Protein AF-A0A0W0YW54-F1 (afdb_monomer)

Organism: NCBI:txid1122169

Structure (mmCIF, N/CA/C/O backbone):
data_AF-A0A0W0YW54-F1
#
_entry.id   AF-A0A0W0YW54-F1
#
loop_
_atom_site.group_PDB
_atom_site.id
_atom_site.type_symbol
_atom_site.label_atom_id
_atom_site.label_alt_id
_atom_site.label_comp_id
_atom_site.label_asym_id
_atom_site.label_entity_id
_atom_site.label_seq_id
_atom_site.pdbx_PDB_ins_code
_atom_site.Cartn_x
_atom_site.Cartn_y
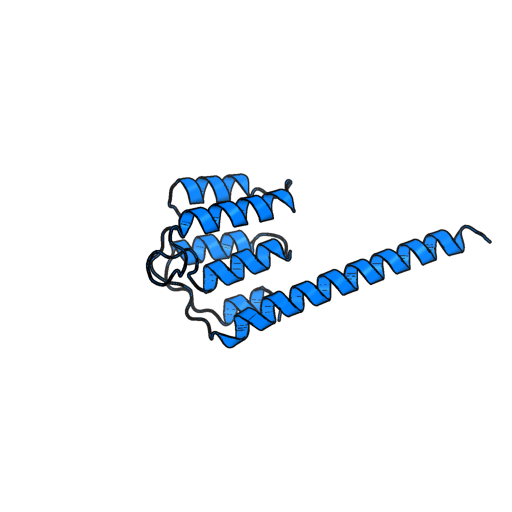_atom_site.Cartn_z
_atom_site.occupancy
_atom_site.B_iso_or_equiv
_atom_site.auth_seq_id
_atom_site.auth_comp_id
_atom_site.auth_asym_id
_atom_site.auth_atom_id
_atom_site.pdbx_PDB_model_num
ATOM 1 N N . MET A 1 1 ? -16.753 3.740 0.078 1.00 76.00 1 MET A N 1
ATOM 2 C CA . MET A 1 1 ? -16.119 2.590 -0.586 1.00 76.00 1 MET A CA 1
ATOM 3 C C . MET A 1 1 ? -15.246 1.885 0.428 1.00 76.00 1 MET A C 1
ATOM 5 O O . MET A 1 1 ? -14.454 2.541 1.103 1.00 76.00 1 MET A O 1
ATOM 9 N N . LYS A 1 2 ? -15.436 0.577 0.593 1.00 82.00 2 LYS A N 1
ATOM 10 C CA . LYS A 1 2 ? -14.588 -0.235 1.474 1.00 82.00 2 LYS A CA 1
ATOM 11 C C . LYS A 1 2 ? -13.254 -0.535 0.793 1.00 82.00 2 LYS A C 1
ATOM 13 O O . LYS A 1 2 ? -13.164 -0.530 -0.432 1.00 82.00 2 LYS A O 1
ATOM 18 N N . ARG A 1 3 ? -12.222 -0.838 1.585 1.00 81.25 3 ARG A N 1
ATOM 19 C CA . ARG A 1 3 ? -10.883 -1.148 1.064 1.00 81.25 3 ARG A CA 1
ATOM 20 C C . ARG A 1 3 ? -10.872 -2.348 0.104 1.00 81.25 3 ARG A C 1
ATOM 22 O O . ARG A 1 3 ? -10.221 -2.280 -0.929 1.00 81.25 3 ARG A O 1
ATOM 29 N N . GLY A 1 4 ? -11.639 -3.401 0.403 1.00 83.69 4 GLY A N 1
ATOM 30 C CA . GLY A 1 4 ? -11.802 -4.567 -0.484 1.00 83.69 4 GLY A CA 1
ATOM 31 C C . GLY A 1 4 ? -12.423 -4.213 -1.835 1.00 83.69 4 GLY A C 1
ATOM 32 O O . GLY A 1 4 ? -11.846 -4.524 -2.869 1.00 83.69 4 GLY A O 1
ATOM 33 N N . GLU A 1 5 ? -13.529 -3.464 -1.819 1.00 84.50 5 GLU A N 1
ATOM 34 C CA . GLU A 1 5 ? -14.215 -2.988 -3.032 1.00 84.50 5 GLU A CA 1
ATOM 35 C C . GLU A 1 5 ? -13.285 -2.132 -3.906 1.00 84.50 5 GLU A C 1
ATOM 37 O O . GLU A 1 5 ? -13.298 -2.238 -5.127 1.00 84.50 5 GLU A O 1
ATOM 42 N N . PHE A 1 6 ? -12.445 -1.295 -3.287 1.00 83.31 6 PHE A N 1
ATOM 43 C CA . PHE A 1 6 ? -11.470 -0.487 -4.015 1.00 83.31 6 PHE A CA 1
ATOM 44 C C . PHE A 1 6 ? -10.451 -1.359 -4.759 1.00 83.31 6 PHE A C 1
ATOM 46 O O . PHE A 1 6 ? -10.211 -1.134 -5.945 1.00 83.31 6 PHE A O 1
ATOM 53 N N . VAL A 1 7 ? -9.905 -2.392 -4.112 1.00 83.75 7 VAL A N 1
ATOM 54 C CA . VAL A 1 7 ? -8.952 -3.308 -4.761 1.00 83.75 7 VAL A CA 1
ATOM 55 C C . VAL A 1 7 ? -9.609 -4.151 -5.846 1.00 83.75 7 VAL A C 1
ATOM 57 O O . VAL A 1 7 ? -8.997 -4.337 -6.888 1.00 83.75 7 VAL A O 1
ATOM 60 N N . GLU A 1 8 ? -10.855 -4.595 -5.676 1.00 84.31 8 GLU A N 1
ATOM 61 C CA . GLU A 1 8 ? -11.581 -5.342 -6.718 1.00 84.31 8 GLU A CA 1
ATOM 62 C C . GLU A 1 8 ? -11.748 -4.540 -8.017 1.00 84.31 8 GLU A C 1
ATOM 64 O O . GLU A 1 8 ? -11.722 -5.108 -9.109 1.00 84.31 8 GLU A O 1
ATOM 69 N N . THR A 1 9 ? -11.867 -3.210 -7.926 1.00 83.31 9 THR A N 1
ATOM 70 C CA . THR A 1 9 ? -11.892 -2.342 -9.119 1.00 83.31 9 THR A CA 1
ATOM 71 C C . THR A 1 9 ? -10.527 -2.187 -9.795 1.00 83.31 9 THR A C 1
ATOM 73 O O . THR A 1 9 ? -10.453 -1.689 -10.920 1.00 83.31 9 THR A O 1
ATOM 76 N N . CYS A 1 10 ? -9.448 -2.597 -9.128 1.00 82.31 10 CYS A N 1
ATOM 77 C CA . CYS A 1 10 ? -8.079 -2.465 -9.601 1.00 82.31 10 CYS A CA 1
ATOM 78 C C . CYS A 1 10 ? -7.583 -3.808 -10.147 1.00 82.31 10 CYS A C 1
ATOM 80 O O . CYS A 1 10 ? -7.440 -4.783 -9.418 1.00 82.31 10 CYS A O 1
ATOM 82 N N . SER A 1 11 ? -7.255 -3.867 -11.438 1.00 82.38 11 SER A N 1
ATOM 83 C CA . SER A 1 11 ? -6.595 -5.055 -11.995 1.00 82.38 11 SER A CA 1
ATOM 84 C C . SER A 1 11 ? -5.081 -4.945 -11.821 1.00 82.38 11 SER A C 1
ATOM 86 O O . SER A 1 11 ? -4.440 -4.119 -12.474 1.00 82.38 11 SER A O 1
ATOM 88 N N . ILE A 1 12 ? -4.508 -5.784 -10.957 1.00 87.50 12 ILE A N 1
ATOM 89 C CA . ILE A 1 12 ? -3.062 -5.860 -10.711 1.00 87.50 12 ILE A CA 1
ATOM 90 C C . ILE A 1 12 ? -2.484 -7.012 -11.539 1.00 87.50 12 ILE A C 1
ATOM 92 O O . ILE A 1 12 ? -2.993 -8.131 -11.497 1.00 87.50 12 ILE A O 1
ATOM 96 N N . ARG A 1 13 ? -1.438 -6.736 -12.323 1.00 85.50 13 ARG A N 1
ATOM 97 C CA . ARG A 1 13 ? -0.795 -7.730 -13.205 1.00 85.50 13 ARG A CA 1
ATOM 98 C C . ARG A 1 13 ? 0.604 -8.133 -12.745 1.00 85.50 13 ARG A C 1
ATOM 100 O O . ARG A 1 13 ? 1.038 -9.239 -13.054 1.00 85.50 13 ARG A O 1
ATOM 107 N N . GLU A 1 14 ? 1.290 -7.257 -12.019 1.00 88.94 14 GLU A N 1
ATOM 108 C CA . GLU A 1 14 ? 2.641 -7.501 -11.513 1.00 88.94 14 GLU A CA 1
ATOM 109 C C . GLU A 1 14 ? 2.595 -8.198 -10.154 1.00 88.94 14 GLU A C 1
ATOM 111 O O . GLU A 1 14 ? 1.793 -7.853 -9.281 1.00 88.94 14 GLU A O 1
ATOM 116 N N . LYS A 1 15 ? 3.444 -9.214 -9.979 1.00 91.38 15 LYS A N 1
ATOM 117 C CA . LYS A 1 15 ? 3.422 -10.076 -8.788 1.00 91.38 15 LYS A CA 1
ATOM 118 C C . LYS A 1 15 ? 3.932 -9.333 -7.560 1.00 91.38 15 LYS A C 1
ATOM 120 O O . LYS A 1 15 ? 3.437 -9.547 -6.459 1.00 91.38 15 LYS A O 1
ATOM 125 N N . GLU A 1 16 ? 4.898 -8.461 -7.770 1.00 92.00 16 GLU A N 1
ATOM 126 C CA . GLU A 1 16 ? 5.611 -7.649 -6.799 1.00 92.00 16 GLU A CA 1
ATOM 127 C C . GLU A 1 16 ? 4.661 -6.591 -6.226 1.00 92.00 16 GLU A C 1
ATOM 129 O O . GLU A 1 16 ? 4.476 -6.510 -5.009 1.00 92.00 16 GLU A O 1
ATOM 134 N N . LEU A 1 17 ? 3.923 -5.897 -7.102 1.00 90.88 17 LEU A N 1
ATOM 135 C CA . LEU A 1 17 ? 2.841 -5.001 -6.700 1.00 90.88 17 LEU A CA 1
ATOM 136 C C . LEU A 1 17 ? 1.702 -5.759 -5.999 1.00 90.88 17 LEU A C 1
ATOM 138 O O . LEU A 1 17 ? 1.223 -5.322 -4.955 1.00 90.88 17 LEU A O 1
ATOM 142 N N . GLN A 1 18 ? 1.279 -6.918 -6.519 1.00 92.25 18 GLN A N 1
ATOM 143 C CA . GLN A 1 18 ? 0.239 -7.730 -5.873 1.00 92.25 18 GLN A CA 1
ATOM 144 C C . GLN A 1 18 ? 0.662 -8.177 -4.469 1.00 92.25 18 GLN A C 1
ATOM 146 O O . GLN A 1 18 ? -0.158 -8.192 -3.550 1.00 92.25 18 GLN A O 1
ATOM 151 N N . LYS A 1 19 ? 1.937 -8.533 -4.286 1.00 93.69 19 LYS A N 1
ATOM 152 C CA . LYS A 1 19 ? 2.505 -8.904 -2.989 1.00 93.69 19 LYS A CA 1
ATOM 153 C C . LYS A 1 19 ? 2.445 -7.730 -2.017 1.00 93.69 19 LYS A C 1
ATOM 155 O O . LYS A 1 19 ? 1.942 -7.918 -0.910 1.00 93.69 19 LYS A O 1
ATOM 160 N N . LEU A 1 20 ? 2.881 -6.538 -2.435 1.00 92.62 20 LEU A N 1
ATOM 161 C CA . LEU A 1 20 ? 2.772 -5.319 -1.629 1.00 92.62 20 LEU A CA 1
ATOM 162 C C . LEU A 1 20 ? 1.312 -5.050 -1.244 1.00 92.62 20 LEU A C 1
ATOM 164 O O . LEU A 1 20 ? 0.990 -4.931 -0.064 1.00 92.62 20 LEU A O 1
ATOM 168 N N . VAL A 1 21 ? 0.403 -5.051 -2.222 1.00 92.38 21 VAL A N 1
ATOM 169 C CA . VAL A 1 21 ? -1.030 -4.820 -1.994 1.00 92.38 21 VAL A CA 1
ATOM 170 C C . VAL A 1 21 ? -1.617 -5.842 -1.026 1.00 92.38 21 VAL A C 1
ATOM 172 O O . VAL A 1 21 ? -2.345 -5.452 -0.123 1.00 92.38 21 VAL A O 1
ATOM 175 N N . ASN A 1 22 ? -1.283 -7.127 -1.143 1.00 92.75 22 ASN A N 1
ATOM 176 C CA . ASN A 1 22 ? -1.771 -8.162 -0.228 1.00 92.75 22 ASN A CA 1
ATOM 177 C C . ASN A 1 22 ? -1.251 -7.990 1.202 1.00 92.75 22 ASN A C 1
ATOM 179 O O . ASN A 1 22 ? -1.949 -8.336 2.154 1.00 92.75 22 ASN A O 1
ATOM 183 N N . GLN A 1 23 ? -0.043 -7.459 1.371 1.00 92.44 23 GLN A N 1
ATOM 184 C CA . GLN A 1 23 ? 0.489 -7.172 2.697 1.00 92.44 23 GLN A CA 1
ATOM 185 C C . GLN A 1 23 ? -0.150 -5.940 3.319 1.00 92.44 23 GLN A C 1
ATOM 187 O O . GLN A 1 23 ? -0.435 -5.959 4.506 1.00 92.44 23 GLN A O 1
ATOM 192 N N . ILE A 1 24 ? -0.458 -4.907 2.537 1.00 91.62 24 ILE A N 1
ATOM 193 C CA . ILE A 1 24 ? -1.258 -3.775 3.024 1.00 91.62 24 ILE A CA 1
ATOM 194 C C . ILE A 1 24 ? -2.680 -4.277 3.357 1.00 91.62 24 ILE A C 1
ATOM 196 O O . ILE A 1 24 ? -3.189 -4.038 4.447 1.00 91.62 24 ILE A O 1
ATOM 200 N N . MET A 1 25 ? -3.229 -5.098 2.450 1.00 90.12 25 MET A N 1
ATOM 201 C CA . MET A 1 25 ? -4.261 -6.152 2.540 1.00 90.12 25 MET A CA 1
ATOM 202 C C . MET A 1 25 ? -4.546 -6.755 3.915 1.00 90.12 25 MET A C 1
ATOM 204 O O . MET A 1 25 ? -5.701 -6.842 4.346 1.00 90.12 25 MET A O 1
ATOM 208 N N . SER A 1 26 ? -3.504 -7.191 4.603 1.00 90.81 26 SER A N 1
ATOM 209 C CA . SER A 1 26 ? -3.639 -7.917 5.863 1.00 90.81 26 SER A CA 1
ATOM 210 C C . SER A 1 26 ? -3.614 -7.007 7.090 1.00 90.81 26 SER A C 1
ATOM 212 O O . SER A 1 26 ? -3.772 -7.490 8.209 1.00 90.81 26 SER A O 1
ATOM 214 N N . ARG A 1 27 ? -3.425 -5.696 6.897 1.00 88.62 27 ARG A N 1
ATOM 215 C CA . ARG A 1 27 ? -3.294 -4.709 7.975 1.00 88.62 27 ARG A CA 1
ATOM 216 C C . ARG A 1 27 ? -4.605 -3.983 8.239 1.00 88.62 27 ARG A C 1
ATOM 218 O O . ARG A 1 27 ? -5.433 -3.902 7.321 1.00 88.62 27 ARG A O 1
ATOM 225 N N . PRO A 1 28 ? -4.802 -3.431 9.449 1.00 88.06 28 PRO A N 1
ATOM 226 C CA . PRO A 1 28 ? -6.005 -2.684 9.770 1.00 88.06 28 PRO A CA 1
ATOM 227 C C . PRO A 1 28 ? -6.240 -1.521 8.806 1.00 88.06 28 PRO A C 1
ATOM 229 O O . PRO A 1 28 ? -5.347 -1.030 8.110 1.00 88.06 28 PRO A O 1
ATOM 232 N N . ASP A 1 29 ? -7.496 -1.112 8.720 1.00 86.25 29 ASP A N 1
ATOM 233 C CA . ASP A 1 29 ? -7.935 -0.109 7.764 1.00 86.25 29 ASP A CA 1
ATOM 234 C C . ASP A 1 29 ? -7.761 1.309 8.327 1.00 86.25 29 ASP A C 1
ATOM 236 O O . ASP A 1 29 ? -8.726 1.971 8.710 1.00 86.25 29 ASP A O 1
ATOM 240 N N . THR A 1 30 ? -6.506 1.750 8.426 1.00 85.25 30 THR A N 1
ATOM 241 C CA . THR A 1 30 ? -6.127 3.093 8.884 1.00 85.25 30 THR A CA 1
ATOM 242 C C . THR A 1 30 ? -5.983 4.066 7.720 1.00 85.25 30 THR A C 1
ATOM 244 O O . THR A 1 30 ? -5.905 3.681 6.550 1.00 85.25 30 THR A O 1
ATOM 247 N N . ARG A 1 31 ? -5.931 5.364 8.034 1.00 85.00 31 ARG A N 1
ATOM 248 C CA . ARG A 1 31 ? -5.713 6.406 7.028 1.00 85.00 31 ARG A CA 1
ATOM 249 C C . ARG A 1 31 ? -4.377 6.204 6.311 1.00 85.00 31 ARG A C 1
ATOM 251 O O . ARG A 1 31 ? -4.334 6.278 5.087 1.00 85.00 31 ARG A O 1
ATOM 258 N N . GLU A 1 32 ? -3.325 5.913 7.062 1.00 88.00 32 GLU A N 1
ATOM 259 C CA . GLU A 1 32 ? -1.964 5.704 6.571 1.00 88.00 32 GLU A CA 1
ATOM 260 C C . GLU A 1 32 ? -1.908 4.477 5.651 1.00 88.00 32 GLU A C 1
ATOM 262 O O . GLU A 1 32 ? -1.433 4.583 4.521 1.00 88.00 32 GLU A O 1
ATOM 267 N N . ASN A 1 33 ? -2.528 3.361 6.048 1.00 89.06 33 ASN A N 1
ATOM 268 C CA . ASN A 1 33 ? -2.575 2.144 5.229 1.00 89.06 33 ASN A CA 1
ATOM 269 C C . ASN A 1 33 ? -3.404 2.331 3.949 1.00 89.06 33 ASN A C 1
ATOM 271 O O . ASN A 1 33 ? -3.112 1.719 2.921 1.00 89.06 33 ASN A O 1
ATOM 275 N N . ARG A 1 34 ? -4.434 3.186 3.973 1.00 88.50 34 ARG A N 1
ATOM 276 C CA . ARG A 1 34 ? -5.203 3.539 2.769 1.00 88.50 34 ARG A CA 1
ATOM 277 C C . ARG A 1 34 ? -4.435 4.446 1.812 1.00 88.50 34 ARG A C 1
ATOM 279 O O . ARG A 1 34 ? -4.589 4.272 0.605 1.00 88.50 34 ARG A O 1
ATOM 286 N N . ILE A 1 35 ? -3.642 5.390 2.325 1.00 88.81 35 ILE A N 1
ATOM 287 C CA . ILE A 1 35 ? -2.755 6.234 1.505 1.00 88.81 35 ILE A CA 1
ATOM 288 C C . ILE A 1 35 ? -1.709 5.350 0.825 1.00 88.81 35 ILE A C 1
ATOM 290 O O . ILE A 1 35 ? -1.611 5.367 -0.400 1.00 88.81 35 ILE A O 1
ATOM 294 N N . LEU A 1 36 ? -1.045 4.496 1.607 1.00 90.75 36 LEU A N 1
ATOM 295 C CA . LEU A 1 36 ? -0.062 3.532 1.120 1.00 90.75 36 LEU A CA 1
ATOM 296 C C . LEU A 1 36 ? -0.655 2.629 0.020 1.00 90.75 36 LEU A C 1
ATOM 298 O O . LEU A 1 36 ? -0.073 2.451 -1.049 1.00 90.75 36 LEU A O 1
ATOM 302 N N . LEU A 1 37 ? -1.869 2.108 0.236 1.00 91.19 37 LEU A N 1
ATOM 303 C CA . LEU A 1 37 ? -2.580 1.312 -0.767 1.00 91.19 37 LEU A CA 1
ATOM 304 C C . LEU A 1 37 ? -2.906 2.117 -2.035 1.00 91.19 37 LEU A C 1
ATOM 306 O O . LEU A 1 37 ? -2.785 1.597 -3.143 1.00 91.19 37 LEU A O 1
ATOM 310 N N . GLN A 1 38 ? -3.339 3.373 -1.894 1.00 89.00 38 GLN A N 1
ATOM 311 C CA . GLN A 1 38 ? -3.662 4.237 -3.029 1.00 89.00 38 GLN A CA 1
ATOM 312 C C . GLN A 1 38 ? -2.427 4.498 -3.898 1.00 89.00 38 GLN A C 1
ATOM 314 O O . GLN A 1 38 ? -2.523 4.401 -5.121 1.00 89.00 38 GLN A O 1
ATOM 319 N N . HIS A 1 39 ? -1.300 4.839 -3.278 1.00 88.25 39 HIS A N 1
ATOM 320 C CA . HIS A 1 39 ? -0.047 5.126 -3.971 1.00 88.25 39 HIS A CA 1
ATOM 321 C C . HIS A 1 39 ? 0.536 3.874 -4.636 1.00 88.25 39 HIS A C 1
ATOM 323 O O . HIS A 1 39 ? 0.909 3.930 -5.810 1.00 88.25 39 HIS A O 1
ATOM 329 N N . ALA A 1 40 ? 0.484 2.716 -3.963 1.00 89.50 40 ALA A N 1
ATOM 330 C CA . ALA A 1 40 ? 0.842 1.434 -4.570 1.00 89.50 40 ALA A CA 1
ATOM 331 C C . ALA A 1 40 ? 0.030 1.175 -5.850 1.00 89.50 40 ALA A C 1
ATOM 333 O O . ALA A 1 40 ? 0.584 0.921 -6.916 1.00 89.50 40 ALA A O 1
ATOM 334 N N . LEU A 1 41 ? -1.298 1.302 -5.778 1.00 88.44 41 LEU A N 1
ATOM 335 C CA . LEU A 1 41 ? -2.179 1.028 -6.916 1.00 88.44 41 LEU A CA 1
ATOM 336 C C . LEU A 1 41 ? -2.065 2.063 -8.041 1.00 88.44 41 LEU A C 1
ATOM 338 O O . LEU A 1 41 ? -2.338 1.726 -9.189 1.00 88.44 41 LEU A O 1
ATOM 342 N N . LYS A 1 42 ? -1.651 3.299 -7.753 1.00 85.44 42 LYS A N 1
ATOM 343 C CA . LYS A 1 42 ? -1.340 4.301 -8.784 1.00 85.44 42 LYS A CA 1
ATOM 344 C C . LYS A 1 42 ? -0.017 4.045 -9.499 1.00 85.44 42 LYS A C 1
ATOM 346 O O . LYS A 1 42 ? 0.165 4.554 -10.601 1.00 85.44 42 LYS A O 1
ATOM 351 N N . GLY A 1 43 ? 0.873 3.259 -8.896 1.00 84.94 43 GLY A N 1
ATOM 352 C CA . GLY A 1 43 ? 2.242 3.095 -9.374 1.00 84.94 43 GLY A CA 1
ATOM 353 C C . GLY A 1 43 ? 3.163 4.229 -8.933 1.00 84.94 43 GLY A C 1
ATOM 354 O O . GLY A 1 43 ? 4.192 4.449 -9.562 1.00 84.94 43 GLY A O 1
ATOM 355 N N . ASP A 1 44 ? 2.839 4.942 -7.851 1.00 86.44 44 ASP A N 1
ATOM 356 C CA . ASP A 1 44 ? 3.700 6.019 -7.338 1.00 86.44 44 ASP A CA 1
ATOM 357 C C . ASP A 1 44 ? 5.057 5.472 -6.838 1.00 86.44 44 ASP A C 1
ATOM 359 O O . ASP A 1 44 ? 6.051 6.201 -6.808 1.00 86.44 44 ASP A O 1
ATOM 363 N N . TYR A 1 45 ? 5.117 4.172 -6.523 1.00 87.50 45 TYR A N 1
ATOM 364 C CA . TYR A 1 45 ? 6.341 3.436 -6.177 1.00 87.50 45 TYR A CA 1
ATOM 365 C C . TYR A 1 45 ? 6.959 2.662 -7.352 1.00 87.50 45 TYR A C 1
ATOM 367 O O . TYR A 1 45 ? 7.912 1.920 -7.145 1.00 87.50 45 TYR A O 1
ATOM 375 N N . SER A 1 46 ? 6.404 2.787 -8.558 1.00 84.44 46 SER A N 1
ATOM 376 C CA . SER A 1 46 ? 6.916 2.096 -9.742 1.00 84.44 46 SER A CA 1
ATOM 377 C C . SER A 1 46 ? 8.009 2.903 -10.437 1.00 84.44 46 SER A C 1
ATOM 379 O O . SER A 1 46 ? 7.993 4.137 -10.416 1.00 84.44 46 SER A O 1
ATOM 381 N N . ASP A 1 47 ? 8.933 2.220 -11.110 1.00 74.25 47 ASP A N 1
ATOM 382 C CA . ASP A 1 47 ? 9.990 2.885 -11.883 1.00 74.25 47 ASP A CA 1
ATOM 383 C C . ASP A 1 47 ? 9.462 3.525 -13.177 1.00 74.25 47 ASP A C 1
ATOM 385 O O . ASP A 1 47 ? 10.070 4.455 -13.715 1.00 74.25 47 ASP A O 1
ATOM 389 N N . PHE A 1 48 ? 8.316 3.061 -13.688 1.00 62.34 48 PHE A N 1
ATOM 390 C CA . PHE A 1 48 ? 7.695 3.588 -14.897 1.00 62.34 48 PHE A CA 1
ATOM 391 C C . PHE A 1 48 ? 6.352 4.252 -14.566 1.00 62.34 48 PHE A C 1
ATOM 393 O O . PHE A 1 48 ? 5.310 3.622 -14.422 1.00 62.34 48 PHE A O 1
ATOM 400 N N . GLY A 1 49 ? 6.375 5.585 -14.493 1.00 57.78 49 GLY A N 1
ATOM 401 C CA . GLY A 1 49 ? 5.180 6.404 -14.265 1.00 57.78 49 GLY A CA 1
ATOM 402 C C . GLY A 1 49 ? 5.129 7.107 -12.911 1.00 57.78 49 GLY A C 1
ATOM 403 O O . GLY A 1 49 ? 4.234 7.929 -12.712 1.00 57.78 49 GLY A O 1
ATOM 404 N N . SER A 1 50 ? 6.094 6.871 -12.017 1.00 64.25 50 SER A N 1
ATOM 405 C CA . SER A 1 50 ? 6.211 7.684 -10.807 1.00 64.25 50 SER A CA 1
ATOM 406 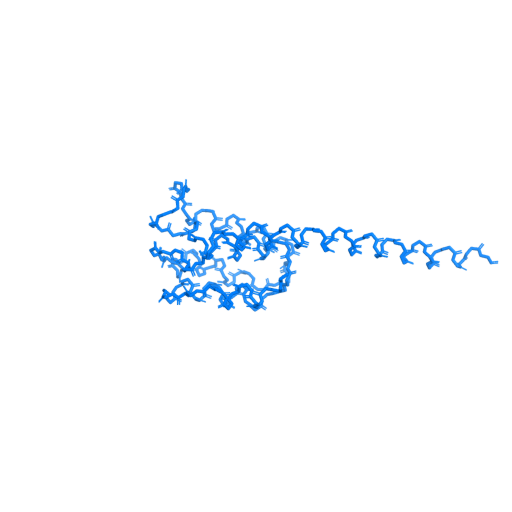C C . SER A 1 50 ? 6.594 9.125 -11.151 1.00 64.25 50 SER A C 1
ATOM 408 O O . SER A 1 50 ? 7.535 9.389 -11.901 1.00 64.25 50 SER A O 1
ATOM 410 N N . SER A 1 51 ? 5.873 10.086 -10.571 1.00 65.38 51 SER A N 1
ATOM 411 C CA . SER A 1 51 ? 6.286 11.493 -10.564 1.00 65.38 51 SER A CA 1
ATOM 412 C C . SER A 1 51 ? 7.403 11.771 -9.555 1.00 65.38 51 SER A C 1
ATOM 414 O O . SER A 1 51 ? 7.897 12.898 -9.487 1.00 65.38 51 SER A O 1
ATOM 416 N N . HIS A 1 52 ? 7.774 10.780 -8.738 1.00 64.50 52 HIS A N 1
ATOM 417 C CA . HIS A 1 52 ? 8.805 10.921 -7.727 1.00 64.50 52 HIS A CA 1
ATOM 418 C C . HIS A 1 52 ? 10.175 10.520 -8.274 1.00 64.50 52 HIS A C 1
ATOM 420 O O . HIS A 1 52 ? 10.317 9.468 -8.891 1.00 64.50 52 HIS A O 1
ATOM 426 N N . PRO A 1 53 ? 11.220 11.316 -7.990 1.00 64.62 53 PRO A N 1
ATOM 427 C CA . PRO A 1 53 ? 12.570 11.021 -8.460 1.00 64.62 53 PRO A CA 1
ATOM 428 C C . PRO A 1 53 ? 13.161 9.754 -7.826 1.00 64.62 53 PRO A C 1
ATOM 430 O O . PRO A 1 53 ? 14.171 9.253 -8.307 1.00 64.62 53 PRO A O 1
ATOM 433 N N . LEU A 1 54 ? 12.570 9.264 -6.728 1.00 76.00 54 LEU A N 1
ATOM 434 C CA . LEU A 1 54 ? 13.028 8.101 -5.972 1.00 76.00 54 LEU A CA 1
ATOM 435 C C . LEU A 1 54 ? 11.816 7.305 -5.434 1.00 76.00 54 LEU A C 1
ATOM 437 O O . LEU A 1 54 ? 11.454 7.470 -4.264 1.00 76.00 54 LEU A O 1
ATOM 441 N N . PRO A 1 55 ? 11.177 6.461 -6.263 1.00 76.06 55 PRO A N 1
ATOM 442 C CA . PRO A 1 55 ? 9.947 5.739 -5.911 1.00 76.06 55 PRO A CA 1
ATOM 443 C C . PRO A 1 55 ? 10.107 4.850 -4.667 1.00 76.06 55 PRO A C 1
ATOM 445 O O . PRO A 1 55 ? 9.256 4.852 -3.777 1.00 76.06 55 PRO A O 1
ATOM 448 N N . ASN A 1 56 ? 11.264 4.195 -4.536 1.00 77.31 56 ASN A N 1
ATOM 449 C CA . ASN A 1 56 ? 11.603 3.384 -3.366 1.00 77.31 56 ASN A CA 1
ATOM 450 C C . ASN A 1 56 ? 11.683 4.215 -2.073 1.00 77.31 56 ASN A C 1
ATOM 452 O O . ASN A 1 56 ? 11.188 3.780 -1.038 1.00 77.31 56 ASN A O 1
ATOM 456 N N . HIS A 1 57 ? 12.229 5.438 -2.113 1.00 81.81 57 HIS A N 1
ATOM 457 C CA . HIS A 1 57 ? 12.278 6.310 -0.928 1.00 81.81 57 HIS A CA 1
ATOM 458 C C . HIS A 1 57 ? 10.890 6.759 -0.468 1.00 81.81 57 HIS A C 1
ATOM 460 O O . HIS A 1 57 ? 10.661 6.868 0.736 1.00 81.81 57 HIS A O 1
ATOM 466 N N . LEU A 1 58 ? 9.965 6.992 -1.403 1.00 86.50 58 LEU A N 1
ATOM 467 C CA . LEU A 1 58 ? 8.581 7.307 -1.054 1.00 86.50 58 LEU A CA 1
ATOM 468 C C . LEU A 1 58 ? 7.912 6.121 -0.350 1.00 86.50 58 LEU A C 1
ATOM 470 O O . LEU A 1 58 ? 7.300 6.308 0.700 1.00 86.50 58 LEU A O 1
ATOM 474 N N . LEU A 1 59 ? 8.079 4.908 -0.888 1.00 89.62 59 LEU A N 1
ATOM 475 C CA . LEU A 1 59 ? 7.567 3.690 -0.262 1.00 89.62 59 LEU A CA 1
ATOM 476 C C . LEU A 1 59 ? 8.104 3.528 1.168 1.00 89.62 59 LEU A C 1
ATOM 478 O O . LEU A 1 59 ? 7.326 3.256 2.080 1.00 89.62 59 LEU A O 1
ATOM 482 N N . PHE A 1 60 ? 9.405 3.743 1.391 1.00 88.00 60 PHE A N 1
ATOM 483 C CA . PHE A 1 60 ? 9.991 3.666 2.734 1.00 88.00 60 PHE A CA 1
ATOM 484 C C . PHE A 1 60 ? 9.378 4.673 3.704 1.00 88.00 60 PHE A C 1
ATOM 486 O O . PHE A 1 60 ? 8.943 4.279 4.783 1.00 88.00 60 PHE A O 1
ATOM 493 N N . ALA A 1 61 ? 9.295 5.946 3.316 1.00 87.25 61 ALA A N 1
ATOM 494 C CA . ALA A 1 61 ? 8.758 6.992 4.182 1.00 87.25 61 ALA A CA 1
ATOM 495 C C . ALA A 1 61 ? 7.303 6.710 4.599 1.00 87.25 61 ALA A C 1
ATOM 497 O O . ALA A 1 61 ? 6.914 6.946 5.744 1.00 87.25 61 ALA A O 1
ATOM 498 N N . GLU A 1 62 ? 6.489 6.175 3.688 1.00 90.00 62 GLU A N 1
ATOM 499 C CA . GLU A 1 62 ? 5.089 5.859 3.982 1.00 90.00 62 GLU A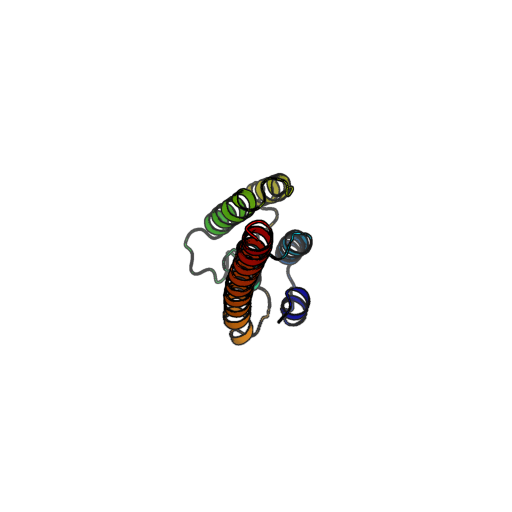 CA 1
ATOM 500 C C . GLU A 1 62 ? 4.926 4.574 4.800 1.00 90.00 62 GLU A C 1
ATOM 502 O O . GLU A 1 62 ? 4.053 4.514 5.668 1.00 90.00 62 GLU A O 1
ATOM 507 N N . LEU A 1 63 ? 5.792 3.577 4.598 1.00 90.50 63 LEU A N 1
ATOM 508 C CA . LEU A 1 63 ? 5.857 2.400 5.466 1.00 90.50 63 LEU A CA 1
ATOM 509 C C . LEU A 1 63 ? 6.292 2.768 6.893 1.00 90.50 63 LEU A C 1
ATOM 511 O O . LEU A 1 63 ? 5.735 2.236 7.852 1.00 90.50 63 LEU A O 1
ATOM 515 N N . GLU A 1 64 ? 7.240 3.694 7.056 1.00 88.06 64 GLU A N 1
ATOM 516 C CA . GLU A 1 64 ? 7.636 4.213 8.371 1.00 88.06 64 GLU A CA 1
ATOM 517 C C . GLU A 1 64 ? 6.483 4.954 9.059 1.00 88.06 64 GLU A C 1
ATOM 519 O O . GLU A 1 64 ? 6.241 4.745 10.250 1.00 88.06 64 GLU A O 1
ATOM 524 N N . ALA A 1 65 ? 5.728 5.766 8.315 1.00 87.00 65 ALA A N 1
ATOM 525 C CA . ALA A 1 65 ? 4.549 6.451 8.839 1.00 87.00 65 ALA A CA 1
ATOM 526 C C . ALA A 1 65 ? 3.452 5.463 9.276 1.00 87.00 65 ALA A C 1
ATOM 528 O O . ALA A 1 65 ? 2.891 5.609 10.363 1.00 87.00 65 ALA A O 1
ATOM 529 N N . ALA A 1 66 ? 3.178 4.431 8.471 1.00 87.25 66 ALA A N 1
ATOM 530 C CA . ALA A 1 66 ? 2.241 3.364 8.825 1.00 87.25 66 ALA A CA 1
ATOM 531 C C . ALA A 1 66 ? 2.698 2.591 10.077 1.00 87.25 66 ALA A C 1
ATOM 533 O O . ALA A 1 66 ? 1.903 2.345 10.985 1.00 87.25 66 ALA A O 1
ATOM 534 N N . ASN A 1 67 ? 3.996 2.285 10.173 1.00 87.25 67 ASN A N 1
ATOM 535 C CA . ASN A 1 67 ? 4.593 1.637 11.339 1.00 87.25 67 ASN A CA 1
ATOM 536 C C . ASN A 1 67 ? 4.512 2.501 12.608 1.00 87.25 67 ASN A C 1
ATOM 538 O O . ASN A 1 67 ? 4.303 1.974 13.695 1.00 87.25 67 ASN A O 1
ATOM 542 N N . ALA A 1 68 ? 4.640 3.825 12.494 1.00 84.62 68 ALA A N 1
ATOM 543 C CA . ALA A 1 68 ? 4.522 4.729 13.637 1.00 84.62 68 ALA A CA 1
ATOM 544 C C . ALA A 1 68 ? 3.094 4.790 14.208 1.00 84.62 68 ALA A C 1
ATOM 546 O O . ALA A 1 68 ? 2.922 4.972 15.413 1.00 84.62 68 ALA A O 1
ATOM 547 N N . VAL A 1 69 ? 2.074 4.637 13.357 1.00 82.94 69 VAL A N 1
ATOM 548 C CA . VAL A 1 69 ? 0.663 4.598 13.778 1.00 82.94 69 VAL A CA 1
ATOM 549 C C . VAL A 1 69 ? 0.289 3.238 14.358 1.00 82.94 69 VAL A C 1
ATOM 551 O O . VAL A 1 69 ? -0.525 3.167 15.278 1.00 82.94 69 VAL A O 1
ATOM 554 N N . GLU A 1 70 ? 0.902 2.164 13.863 1.00 78.06 70 GLU A N 1
ATOM 555 C CA . GLU A 1 70 ? 0.627 0.801 14.311 1.00 78.06 70 GLU A CA 1
ATOM 556 C C . GLU A 1 70 ? 1.918 0.040 14.660 1.00 78.06 70 GLU A C 1
ATOM 558 O O . GLU A 1 70 ? 2.270 -0.914 13.964 1.00 78.06 70 GLU A O 1
ATOM 563 N N . PRO A 1 71 ? 2.620 0.402 15.748 1.00 69.12 71 PRO A N 1
ATOM 564 C CA . PRO A 1 71 ? 3.917 -0.193 16.087 1.00 69.12 71 PRO A CA 1
ATOM 565 C C . PRO A 1 71 ? 3.834 -1.676 16.477 1.00 69.12 71 PRO A C 1
ATOM 567 O O . PRO A 1 71 ? 4.836 -2.383 16.418 1.00 69.12 71 PRO A O 1
ATOM 570 N N . GLU A 1 72 ? 2.649 -2.165 16.863 1.00 68.12 72 GLU A N 1
ATOM 571 C CA . GLU A 1 72 ? 2.403 -3.594 17.116 1.00 68.12 72 GLU A CA 1
ATOM 572 C C . GLU A 1 72 ? 2.131 -4.395 15.831 1.00 68.12 72 GLU A C 1
ATOM 574 O O . GLU A 1 72 ? 2.113 -5.628 15.848 1.00 68.12 72 GLU A O 1
ATOM 579 N N . SER A 1 73 ? 1.934 -3.715 14.699 1.00 66.81 73 SER A N 1
ATOM 580 C CA . SER A 1 73 ? 1.837 -4.363 13.396 1.00 66.81 73 SER A CA 1
ATOM 581 C C . SER A 1 73 ? 3.236 -4.713 12.907 1.00 66.81 73 SER A C 1
ATOM 583 O O . SER A 1 73 ? 4.132 -3.879 12.938 1.00 66.81 73 SER A O 1
ATOM 585 N N . ASP A 1 74 ? 3.429 -5.931 12.397 1.00 74.44 74 ASP A N 1
ATOM 586 C CA . ASP A 1 74 ? 4.701 -6.413 11.833 1.00 74.44 74 ASP A CA 1
ATOM 587 C C . ASP A 1 74 ? 5.061 -5.732 10.487 1.00 74.44 74 ASP A C 1
ATOM 589 O O . ASP A 1 74 ? 5.266 -6.368 9.450 1.00 74.44 74 ASP A O 1
ATOM 593 N N . TRP A 1 75 ? 5.086 -4.399 10.465 1.00 84.06 75 TRP A N 1
ATOM 594 C CA . TRP A 1 75 ? 5.589 -3.593 9.355 1.00 84.06 75 TRP A CA 1
ATOM 595 C C . TRP A 1 75 ? 7.100 -3.757 9.184 1.00 84.06 75 TRP A C 1
ATOM 597 O O . TRP A 1 75 ? 7.606 -3.549 8.085 1.00 84.06 75 TRP A O 1
ATOM 607 N N . GLY A 1 76 ? 7.816 -4.219 10.216 1.00 83.31 76 GLY A N 1
ATOM 608 C CA . GLY A 1 76 ? 9.250 -4.505 10.153 1.00 83.31 76 GLY A CA 1
ATOM 609 C C . GLY A 1 76 ? 9.625 -5.529 9.076 1.00 83.31 76 GLY A C 1
ATOM 610 O O . GLY A 1 76 ? 10.626 -5.350 8.379 1.00 83.31 76 GLY A O 1
ATOM 611 N N . ALA A 1 77 ? 8.815 -6.576 8.881 1.00 86.00 77 ALA A N 1
ATOM 612 C CA . ALA A 1 77 ? 9.009 -7.513 7.774 1.00 86.00 77 ALA A CA 1
ATOM 613 C C . ALA A 1 77 ? 8.790 -6.844 6.404 1.00 86.00 77 ALA A C 1
ATOM 615 O O . ALA A 1 77 ? 9.567 -7.056 5.473 1.00 86.00 77 ALA A O 1
ATOM 616 N N . VAL A 1 78 ? 7.771 -5.989 6.287 1.00 89.50 78 VAL A N 1
ATOM 617 C CA . VAL A 1 78 ? 7.448 -5.281 5.038 1.00 89.50 78 VAL A CA 1
ATOM 618 C C . VAL A 1 78 ? 8.549 -4.285 4.670 1.00 89.50 78 VAL A C 1
ATOM 620 O O . VAL A 1 78 ? 8.994 -4.274 3.526 1.00 89.50 78 VAL A O 1
ATOM 623 N N . LEU A 1 79 ? 9.041 -3.512 5.641 1.00 88.00 79 LEU A N 1
ATOM 624 C CA . LEU A 1 79 ? 10.161 -2.579 5.482 1.00 88.00 79 LEU A CA 1
ATOM 625 C C . LEU A 1 79 ? 11.430 -3.291 5.008 1.00 88.00 79 LEU A C 1
ATOM 627 O O . LEU A 1 79 ? 12.107 -2.821 4.097 1.00 88.00 79 LEU A O 1
ATOM 631 N N . ARG A 1 80 ? 11.736 -4.459 5.581 1.00 87.81 80 ARG A N 1
ATOM 632 C CA . ARG A 1 80 ? 12.892 -5.264 5.168 1.00 87.81 80 ARG A CA 1
ATOM 633 C C . ARG A 1 80 ? 12.769 -5.750 3.727 1.00 87.81 80 ARG A C 1
ATOM 635 O O . ARG A 1 80 ? 13.719 -5.631 2.964 1.00 87.81 80 ARG A O 1
ATOM 642 N N . ASN A 1 81 ? 11.603 -6.261 3.352 1.00 89.81 81 ASN A N 1
ATOM 643 C CA . ASN A 1 81 ? 11.345 -6.700 1.984 1.00 89.81 81 ASN A CA 1
ATOM 644 C C . ASN A 1 81 ? 11.445 -5.530 0.994 1.00 89.81 81 ASN A C 1
ATOM 646 O O . ASN A 1 81 ? 12.022 -5.687 -0.078 1.00 89.81 81 ASN A O 1
ATOM 650 N N . ALA A 1 82 ? 10.943 -4.348 1.371 1.00 87.94 82 ALA A N 1
ATOM 651 C CA . ALA A 1 82 ? 11.107 -3.135 0.577 1.00 87.94 82 ALA A CA 1
ATOM 652 C C . ALA A 1 82 ? 12.597 -2.777 0.41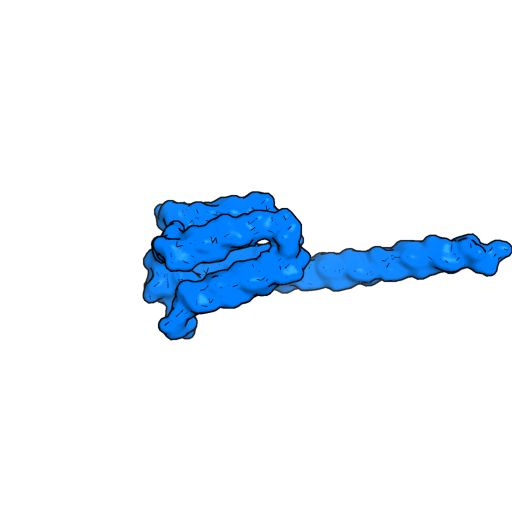8 1.00 87.94 82 ALA A C 1
ATOM 654 O O . ALA A 1 82 ? 13.036 -2.499 -0.693 1.00 87.94 82 ALA A O 1
ATOM 655 N N . HIS A 1 83 ? 13.398 -2.878 1.488 1.00 86.50 83 HIS A N 1
ATOM 656 C CA . HIS A 1 83 ? 14.853 -2.656 1.447 1.00 86.50 83 HIS A CA 1
ATOM 657 C C . HIS A 1 83 ? 15.588 -3.630 0.530 1.00 86.50 83 HIS A C 1
ATOM 659 O O . HIS A 1 83 ? 16.593 -3.261 -0.069 1.00 86.50 83 HIS A O 1
ATOM 665 N N . ASN A 1 84 ? 15.073 -4.850 0.402 1.00 87.81 84 ASN A N 1
ATOM 666 C CA . ASN A 1 84 ? 15.622 -5.879 -0.472 1.00 87.81 84 ASN A CA 1
ATOM 667 C C . ASN A 1 84 ? 15.131 -5.772 -1.929 1.00 87.81 84 ASN A C 1
ATOM 669 O O . ASN A 1 84 ? 15.448 -6.652 -2.725 1.00 87.81 84 ASN A O 1
ATOM 673 N N . GLY A 1 85 ? 14.335 -4.753 -2.274 1.00 84.56 85 GLY A N 1
ATOM 674 C CA . GLY A 1 85 ? 13.783 -4.583 -3.622 1.00 84.56 85 GLY A CA 1
ATOM 675 C C . GLY A 1 85 ? 12.653 -5.563 -3.964 1.00 84.56 85 GLY A C 1
ATOM 676 O O . GLY A 1 85 ? 12.283 -5.714 -5.122 1.00 84.56 85 GLY A O 1
ATOM 677 N N . GLU A 1 86 ? 12.044 -6.237 -2.982 1.00 89.31 86 GLU A N 1
ATOM 678 C CA . GLU A 1 86 ? 11.024 -7.272 -3.240 1.00 89.31 86 GLU A CA 1
ATOM 679 C C . GLU A 1 86 ? 9.679 -6.728 -3.759 1.00 89.31 86 GLU A C 1
ATOM 681 O O . GLU A 1 86 ? 8.769 -7.513 -4.050 1.00 89.31 86 GLU A O 1
ATOM 686 N N . TYR A 1 87 ? 9.544 -5.402 -3.836 1.00 89.50 87 TYR A N 1
ATOM 687 C CA . TYR A 1 87 ? 8.391 -4.698 -4.400 1.00 89.50 87 TYR A CA 1
ATOM 688 C C . TYR A 1 87 ? 8.748 -3.873 -5.634 1.00 89.50 87 TYR A C 1
ATOM 690 O O . TYR A 1 87 ? 7.929 -3.056 -6.039 1.00 89.50 87 TYR A O 1
ATOM 698 N N . GLU A 1 88 ? 9.933 -4.042 -6.223 1.00 87.06 88 GLU A N 1
ATOM 699 C CA . GLU A 1 88 ? 10.275 -3.373 -7.480 1.00 87.06 88 GLU A CA 1
ATOM 700 C C . GLU A 1 88 ? 9.311 -3.815 -8.586 1.00 87.06 88 GLU A C 1
ATOM 702 O O . GLU A 1 88 ? 9.088 -5.006 -8.805 1.00 87.06 88 GLU A O 1
ATOM 707 N N . HIS A 1 89 ? 8.684 -2.849 -9.252 1.00 86.12 89 HIS A N 1
ATOM 708 C CA . HIS A 1 89 ? 7.681 -3.103 -10.277 1.00 86.12 89 HIS A CA 1
ATOM 709 C C . HIS A 1 89 ? 7.649 -1.963 -11.294 1.00 86.12 89 HIS A C 1
ATOM 711 O O . HIS A 1 89 ? 8.016 -0.822 -10.995 1.00 86.12 89 HIS A O 1
ATOM 717 N N . GLY A 1 90 ? 7.223 -2.279 -12.516 1.00 82.69 90 GLY A N 1
ATOM 718 C CA . GLY A 1 90 ? 7.202 -1.319 -13.607 1.00 82.69 90 GLY A CA 1
ATOM 719 C C . GLY A 1 90 ? 5.974 -0.422 -13.577 1.00 82.69 90 GLY A C 1
ATOM 720 O O . GLY A 1 90 ? 6.075 0.736 -13.936 1.00 82.69 90 GLY A O 1
ATOM 721 N N . TYR A 1 91 ? 4.815 -0.906 -13.144 1.00 79.94 91 TYR A N 1
ATOM 722 C CA . TYR A 1 91 ? 3.543 -0.236 -13.395 1.00 79.94 91 TYR A CA 1
ATOM 723 C C . TYR A 1 91 ? 2.589 -0.299 -12.204 1.00 79.94 91 TYR A C 1
ATOM 725 O O . TYR A 1 91 ? 2.446 -1.309 -11.524 1.00 79.94 91 TYR A O 1
ATOM 733 N N . GLY A 1 92 ? 1.812 0.766 -12.022 1.00 82.62 92 GLY A N 1
ATOM 734 C CA . GLY A 1 92 ? 0.657 0.732 -11.129 1.00 82.62 92 GLY A CA 1
ATOM 735 C C . GLY A 1 92 ? -0.412 -0.284 -11.548 1.00 82.62 92 GLY A C 1
ATOM 736 O O . GLY A 1 92 ? -0.412 -0.857 -12.643 1.00 82.62 92 GLY A O 1
ATOM 737 N N . ALA A 1 93 ? -1.404 -0.461 -10.680 1.00 83.38 93 ALA A N 1
ATOM 738 C CA . ALA A 1 93 ? -2.598 -1.211 -11.025 1.00 83.38 93 ALA A CA 1
ATOM 739 C C . ALA A 1 93 ? -3.397 -0.479 -12.111 1.00 83.38 93 ALA A C 1
ATOM 741 O O . ALA A 1 93 ? -3.466 0.750 -12.160 1.00 83.38 93 ALA A O 1
ATOM 742 N N . SER A 1 94 ? -4.086 -1.243 -12.958 1.00 73.31 94 SER A N 1
ATOM 743 C CA . SER A 1 94 ? -5.053 -0.675 -13.897 1.00 73.31 94 SER A CA 1
ATOM 744 C C . SER A 1 94 ? -6.294 -0.235 -13.113 1.00 73.31 94 SER A C 1
ATOM 746 O O . SER A 1 94 ? -7.230 -1.015 -12.940 1.00 73.31 94 SER A O 1
ATOM 748 N N . CYS A 1 95 ? -6.276 0.985 -12.574 1.00 67.38 95 CYS A N 1
ATOM 749 C CA . CYS A 1 95 ? -7.380 1.58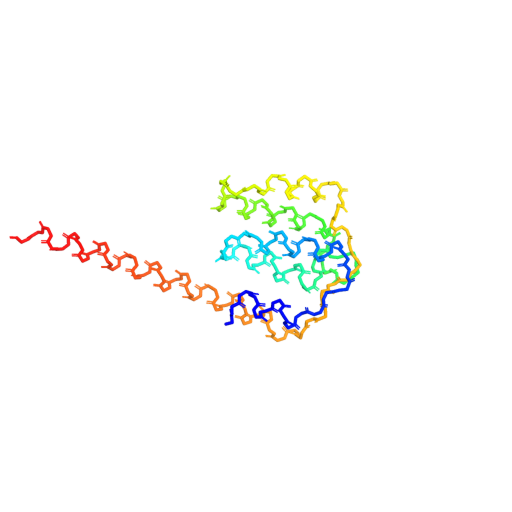0 -11.825 1.00 67.38 95 CYS A CA 1
ATOM 750 C C . CYS A 1 95 ? -7.886 2.859 -12.519 1.00 67.38 95 CYS A C 1
ATOM 752 O O . CYS A 1 95 ? -7.109 3.646 -13.058 1.00 67.38 95 CYS A O 1
ATOM 754 N N . LEU A 1 96 ? -9.206 3.091 -12.534 1.00 61.66 96 LEU A N 1
ATOM 755 C CA . LEU A 1 96 ? -9.766 4.343 -13.059 1.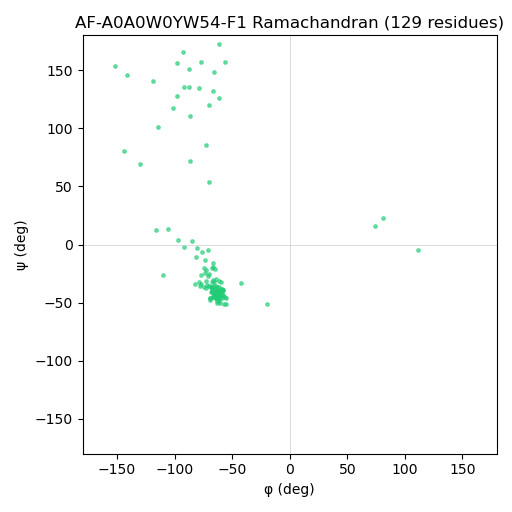00 61.66 96 LEU A CA 1
ATOM 756 C C . LEU A 1 96 ? -9.420 5.479 -12.083 1.00 61.66 96 LEU A C 1
ATOM 758 O O . LEU A 1 96 ? -9.845 5.459 -10.926 1.00 61.66 96 LEU A O 1
ATOM 762 N N . PHE A 1 97 ? -8.690 6.491 -12.562 1.00 57.09 97 PHE A N 1
ATOM 763 C CA . PHE A 1 97 ? -8.173 7.648 -11.805 1.00 57.09 97 PHE A CA 1
ATOM 764 C C . PHE A 1 97 ? -9.183 8.258 -10.799 1.00 57.09 97 PHE A C 1
ATOM 766 O O . PHE A 1 97 ? -8.808 8.685 -9.704 1.00 57.09 97 PHE A O 1
ATOM 773 N N . PHE A 1 98 ? -10.481 8.226 -11.127 1.00 59.00 98 PHE A N 1
ATOM 774 C CA . PHE A 1 98 ? -11.591 8.745 -10.320 1.00 59.00 98 PHE A CA 1
ATOM 775 C C . PHE A 1 98 ? -11.814 8.050 -8.965 1.00 59.00 98 PHE A C 1
ATOM 777 O O . PHE A 1 98 ? -12.267 8.704 -8.023 1.00 59.00 98 PHE A O 1
ATOM 784 N N . HIS A 1 99 ? -11.498 6.760 -8.819 1.00 69.12 99 HIS A N 1
ATOM 785 C CA . HIS A 1 99 ? -11.791 6.033 -7.575 1.00 69.12 99 HIS A CA 1
ATOM 786 C C . HIS A 1 99 ? -10.811 6.365 -6.444 1.00 69.12 99 HIS A C 1
ATOM 788 O O . HIS A 1 99 ? -11.183 6.344 -5.271 1.00 69.12 99 HIS A O 1
ATOM 794 N N . THR A 1 100 ? -9.590 6.772 -6.794 1.00 68.88 100 THR A N 1
ATOM 795 C CA . THR A 1 100 ? -8.490 6.959 -5.840 1.00 68.88 100 THR A CA 1
ATOM 796 C C . THR A 1 100 ? -8.705 8.154 -4.895 1.00 68.88 100 THR A C 1
ATOM 798 O O . THR A 1 100 ? -8.562 8.021 -3.682 1.00 68.88 100 THR A O 1
ATOM 801 N N . ARG A 1 101 ? -9.117 9.324 -5.410 1.00 71.81 101 ARG A N 1
ATOM 802 C CA . ARG A 1 101 ? -9.331 10.539 -4.592 1.00 71.81 101 ARG A CA 1
ATOM 803 C C . ARG A 1 101 ? -10.523 10.404 -3.645 1.00 71.81 101 ARG A C 1
ATOM 805 O O . ARG A 1 101 ? -10.490 10.892 -2.519 1.00 71.81 101 ARG A O 1
ATOM 812 N N . ARG A 1 102 ? -11.579 9.730 -4.103 1.00 75.88 102 ARG A N 1
ATOM 813 C CA . ARG A 1 102 ? -12.765 9.451 -3.291 1.00 75.88 102 ARG A CA 1
ATOM 814 C C . ARG A 1 102 ? -12.430 8.511 -2.130 1.00 75.88 102 ARG A C 1
ATOM 816 O O . ARG A 1 102 ? -12.876 8.755 -1.014 1.00 75.88 102 ARG A O 1
ATOM 823 N N . PHE A 1 103 ? -11.604 7.497 -2.384 1.00 81.12 103 PHE A N 1
ATOM 824 C CA . PHE A 1 103 ? -11.233 6.476 -1.409 1.00 81.12 103 PHE A CA 1
ATOM 825 C C . PHE A 1 103 ? -10.556 7.039 -0.141 1.00 81.12 103 PHE A C 1
ATOM 827 O O . PHE A 1 103 ? -10.958 6.693 0.973 1.00 81.12 103 PHE A O 1
ATOM 834 N N . VAL A 1 104 ? -9.592 7.958 -0.284 1.00 77.19 104 VAL A N 1
ATOM 835 C CA . VAL A 1 104 ? -8.896 8.572 0.869 1.00 77.19 104 VAL A CA 1
ATOM 836 C C . VAL A 1 104 ? -9.723 9.659 1.561 1.00 77.19 104 VAL A C 1
ATOM 838 O O . VAL A 1 104 ? -9.709 9.766 2.791 1.00 77.19 104 VAL A O 1
ATOM 841 N N . ASN A 1 105 ? -10.501 10.438 0.805 1.00 78.81 105 ASN A N 1
ATOM 842 C CA . ASN A 1 105 ? -11.356 11.474 1.390 1.00 78.81 105 ASN A CA 1
ATOM 843 C C . ASN A 1 105 ? -12.454 10.877 2.283 1.00 78.81 105 ASN A C 1
ATOM 845 O O . ASN A 1 105 ? -12.699 11.387 3.375 1.00 78.81 105 ASN A O 1
ATOM 849 N N . GLU A 1 106 ? -13.079 9.777 1.854 1.00 77.88 106 GLU A N 1
ATOM 850 C CA . GLU A 1 106 ? -14.082 9.069 2.659 1.00 77.88 106 GLU A CA 1
ATOM 851 C C . GLU A 1 106 ? -13.476 8.500 3.954 1.00 77.88 106 GLU A C 1
ATOM 853 O O . GLU A 1 106 ? -14.118 8.555 5.002 1.00 77.88 106 GLU A O 1
ATOM 858 N N . ALA A 1 107 ? -12.227 8.020 3.918 1.00 71.31 107 ALA A N 1
ATOM 859 C CA . ALA A 1 107 ? -11.527 7.538 5.112 1.00 71.31 107 ALA A CA 1
ATOM 860 C C . ALA A 1 107 ? -11.297 8.652 6.141 1.00 71.31 107 ALA A C 1
ATOM 862 O O . ALA A 1 107 ? -11.534 8.470 7.333 1.00 71.31 107 ALA A O 1
ATOM 863 N N . THR A 1 108 ? -10.870 9.824 5.664 1.00 74.00 108 THR A N 1
ATOM 864 C CA . THR A 1 108 ? -10.624 10.995 6.517 1.00 74.00 108 THR A CA 1
ATOM 865 C C . THR A 1 108 ? -11.911 11.425 7.227 1.00 74.00 108 THR A C 1
ATOM 867 O O . THR A 1 108 ? -11.919 11.617 8.440 1.00 74.00 108 THR A O 1
ATOM 870 N N . GLN A 1 109 ? -13.032 11.472 6.501 1.00 76.12 109 GLN A N 1
ATOM 871 C CA . GLN A 1 109 ? -14.332 11.835 7.075 1.00 76.12 109 GLN A CA 1
ATOM 872 C C . GLN A 1 109 ? -14.830 10.821 8.116 1.00 76.12 109 GLN A C 1
ATOM 874 O O . GLN A 1 109 ? -15.401 11.221 9.133 1.00 76.12 109 GLN A O 1
ATOM 879 N N . GLN A 1 110 ? -14.611 9.522 7.887 1.00 71.56 110 GLN A N 1
ATOM 880 C CA . GLN A 1 110 ? -14.976 8.462 8.834 1.00 71.56 110 GLN A CA 1
ATOM 881 C C . GLN A 1 110 ? -14.142 8.517 10.122 1.00 71.56 110 GLN A C 1
ATOM 883 O O . GLN A 1 110 ? -14.686 8.350 11.212 1.00 71.56 110 GLN A O 1
ATOM 888 N N . ALA A 1 111 ? -12.840 8.798 10.021 1.00 69.31 111 ALA A N 1
ATOM 889 C CA . ALA A 1 111 ? -11.972 8.943 11.189 1.00 69.31 111 ALA A CA 1
ATOM 890 C C . ALA A 1 111 ? -12.373 10.148 12.059 1.00 69.31 111 ALA A C 1
ATOM 892 O O . ALA A 1 111 ? -12.460 10.029 13.282 1.00 69.31 111 ALA A O 1
ATOM 893 N N . ASP A 1 112 ? -12.682 11.287 11.435 1.00 74.50 112 ASP A N 1
ATOM 894 C CA . ASP A 1 112 ? -13.103 12.496 12.151 1.00 74.50 112 ASP A CA 1
AT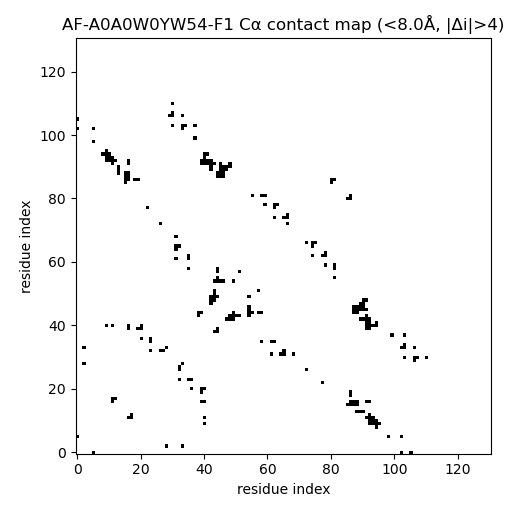OM 895 C C . ASP A 1 112 ? -14.467 12.329 12.831 1.00 74.50 112 ASP A C 1
ATOM 897 O O . ASP A 1 112 ? -14.679 12.817 13.942 1.00 74.50 112 ASP A O 1
ATOM 901 N N . 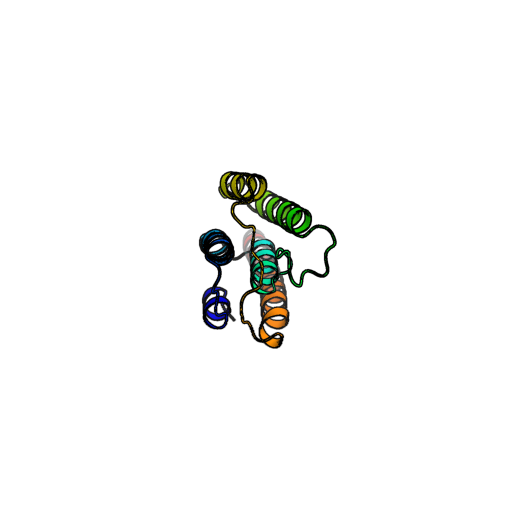THR A 1 113 ? -15.405 11.634 12.182 1.00 74.62 113 THR A N 1
ATOM 902 C CA . THR A 1 113 ? -16.718 11.344 12.781 1.00 74.62 113 THR A CA 1
ATOM 903 C C . THR A 1 113 ? -16.607 10.369 13.943 1.00 74.62 113 THR A C 1
ATOM 905 O O . THR A 1 113 ? -17.220 10.615 14.979 1.00 74.62 113 THR A O 1
ATOM 908 N N . ARG A 1 114 ? -15.772 9.331 13.827 1.00 74.25 114 ARG A N 1
ATOM 909 C CA . ARG A 1 114 ? -15.531 8.377 14.913 1.00 74.25 114 ARG A CA 1
ATOM 910 C C . ARG A 1 114 ? -14.886 9.037 16.133 1.00 74.25 114 ARG A C 1
ATOM 912 O O . ARG A 1 114 ? -15.393 8.871 17.234 1.00 74.25 114 ARG A O 1
ATOM 919 N N . LYS A 1 115 ? -13.861 9.876 15.942 1.00 75.12 115 LYS A N 1
ATOM 920 C CA . LYS A 1 115 ? -13.251 10.647 17.044 1.00 75.12 115 LYS A CA 1
ATOM 921 C C . LYS A 1 115 ? -14.257 11.552 17.758 1.00 75.12 115 LYS A C 1
ATOM 923 O O . LYS A 1 115 ? -14.206 11.684 18.975 1.00 75.12 115 LYS A O 1
ATOM 928 N N . LYS A 1 116 ? -15.180 12.176 17.015 1.00 76.88 116 LYS A N 1
ATOM 929 C CA . LYS A 1 116 ? -16.256 12.994 17.603 1.00 76.88 116 LYS A CA 1
ATOM 930 C C . LYS A 1 116 ? -17.268 12.156 18.386 1.00 76.88 116 LYS A C 1
ATOM 932 O O . LYS A 1 116 ? -17.755 12.625 19.407 1.00 76.88 116 LYS A O 1
ATOM 937 N N . GLN A 1 117 ? -17.586 10.949 17.918 1.00 75.69 117 GLN A N 1
ATOM 938 C CA . GLN A 1 117 ? -18.487 10.025 18.614 1.00 75.69 117 GLN A CA 1
ATOM 939 C C . GLN A 1 117 ? -17.858 9.487 19.903 1.00 75.69 117 GLN A C 1
ATOM 941 O O . GLN A 1 117 ? -18.496 9.554 20.946 1.00 75.69 117 GLN A O 1
ATOM 946 N N . GLU A 1 118 ? -16.594 9.062 19.855 1.00 78.44 118 GLU A N 1
ATOM 947 C CA . GLU A 1 118 ? -15.844 8.598 21.031 1.00 78.44 118 GLU A CA 1
ATOM 948 C C . GLU A 1 118 ? -15.690 9.723 22.073 1.00 78.44 118 GLU A C 1
ATOM 950 O O . GLU A 1 118 ? -15.901 9.503 23.262 1.00 78.44 118 GLU A O 1
ATOM 955 N N . ALA A 1 119 ? -15.413 10.960 21.640 1.00 76.00 119 ALA A N 1
ATOM 956 C CA . ALA A 1 119 ? -15.382 12.115 22.541 1.00 76.00 119 ALA A CA 1
ATOM 957 C C . ALA A 1 119 ? -16.750 12.394 23.196 1.00 76.00 119 ALA A C 1
ATOM 959 O O . ALA A 1 119 ? -16.809 12.689 24.388 1.00 76.00 119 ALA A O 1
ATOM 960 N N . ALA A 1 120 ? -17.846 12.267 22.441 1.00 76.06 120 ALA A N 1
ATOM 961 C CA . ALA A 1 120 ? -19.199 12.471 22.957 1.00 76.06 120 ALA A CA 1
ATOM 962 C C . ALA A 1 120 ? -19.646 11.363 23.932 1.00 76.06 120 ALA A C 1
ATOM 964 O O . ALA A 1 120 ? -20.336 11.653 24.909 1.00 76.06 120 ALA A O 1
ATOM 965 N N . GLU A 1 121 ? -19.251 10.106 23.704 1.00 79.25 121 GLU A N 1
ATOM 966 C CA . GLU A 1 121 ? -19.518 8.998 24.634 1.00 79.25 121 GLU A CA 1
ATOM 967 C C . GLU A 1 121 ? -18.770 9.178 25.957 1.00 79.25 121 GLU A C 1
ATOM 969 O O . GLU A 1 121 ? -19.381 9.056 27.020 1.00 79.25 121 GLU A O 1
ATOM 974 N N . VAL A 1 122 ? -17.493 9.570 25.908 1.00 77.12 122 VAL A N 1
ATOM 975 C CA . VAL A 1 122 ? -16.707 9.879 27.112 1.00 77.12 122 VAL A CA 1
ATOM 976 C C . VAL A 1 122 ? -17.345 11.036 27.892 1.00 7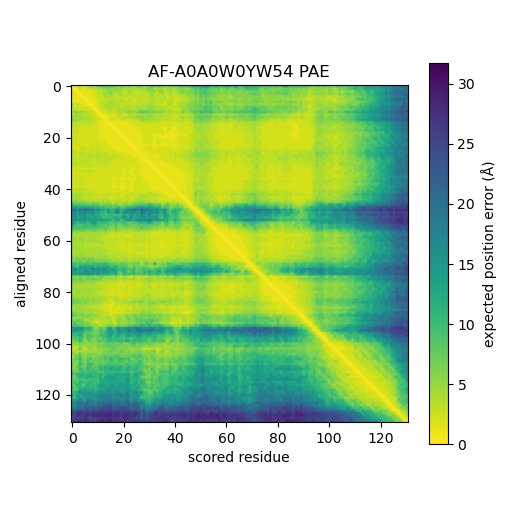7.12 122 VAL A C 1
ATOM 978 O O . VAL A 1 122 ? -17.530 10.936 29.104 1.00 77.12 122 VAL A O 1
ATOM 981 N N . GLU A 1 123 ? -17.751 12.121 27.226 1.00 72.81 123 GLU A N 1
ATOM 982 C CA . GLU A 1 123 ? -18.448 13.230 27.897 1.00 72.81 123 GLU A CA 1
ATOM 983 C C . GLU A 1 123 ? -19.785 12.799 28.528 1.00 72.81 123 GLU A C 1
ATOM 985 O O . GLU A 1 123 ? -20.126 13.257 29.623 1.00 72.81 123 GLU A O 1
ATOM 990 N N . SER A 1 124 ? -20.524 11.890 27.887 1.00 74.19 124 SER A N 1
ATOM 991 C CA . SER A 1 124 ? -21.770 11.329 28.420 1.00 74.19 124 SER A CA 1
ATOM 992 C C . SER A 1 124 ? -21.534 10.462 29.664 1.00 74.19 124 SER A C 1
ATOM 994 O O . SER A 1 124 ? -22.242 10.618 30.663 1.00 74.19 124 SER A O 1
ATOM 996 N N . GLU A 1 125 ? -20.528 9.583 29.652 1.00 70.12 125 GLU A N 1
ATOM 997 C CA . GLU A 1 125 ? -20.176 8.742 30.806 1.00 70.12 125 GLU A CA 1
ATOM 998 C C . GLU A 1 125 ? -19.692 9.576 32.002 1.00 70.12 125 GLU A C 1
ATOM 1000 O O . GLU A 1 125 ? -20.147 9.373 33.131 1.00 70.12 125 GLU A O 1
ATOM 1005 N N . PHE A 1 126 ? -18.841 10.579 31.768 1.00 61.66 126 PHE A N 1
ATOM 1006 C CA . PHE A 1 126 ? -18.376 11.480 32.829 1.00 61.66 126 PHE A CA 1
ATOM 1007 C C . PHE A 1 126 ? -19.469 12.444 33.326 1.00 61.66 126 PHE A C 1
ATOM 1009 O O . PHE A 1 126 ? -19.439 12.862 34.487 1.00 61.66 126 PHE A O 1
ATOM 1016 N N . GLY A 1 127 ? -20.450 12.788 32.486 1.00 58.25 127 GLY A N 1
ATOM 1017 C CA . GLY A 1 127 ? -21.612 13.599 32.861 1.00 58.25 127 GLY A CA 1
ATOM 1018 C C . GLY A 1 127 ? -22.635 12.856 33.730 1.00 58.25 127 GLY A C 1
ATOM 1019 O O . GLY A 1 127 ? -23.261 13.470 34.597 1.00 58.25 127 GLY A O 1
ATOM 1020 N N . LEU A 1 128 ? -22.776 11.539 33.551 1.00 56.25 128 LEU A N 1
ATOM 1021 C CA . LEU A 1 128 ? -23.650 10.675 34.357 1.00 56.25 128 LEU A CA 1
ATOM 1022 C C . LEU A 1 128 ? -23.104 10.403 35.771 1.00 56.25 128 LEU A C 1
ATOM 1024 O O . LEU A 1 128 ? -23.890 10.180 36.684 1.00 56.25 128 LEU A O 1
ATOM 1028 N N . LEU A 1 129 ? -21.786 10.495 35.976 1.00 51.41 129 LEU A N 1
ATOM 1029 C CA . LEU A 1 129 ? -21.117 10.326 37.278 1.00 51.41 129 LEU A CA 1
ATOM 1030 C C . LEU A 1 129 ? -21.161 11.572 38.192 1.00 51.41 129 LEU A C 1
ATOM 1032 O O . LEU A 1 129 ? -20.663 11.519 39.315 1.00 51.41 129 LEU A O 1
ATOM 1036 N N . ARG A 1 130 ? -21.727 12.701 37.732 1.00 52.62 130 ARG A N 1
ATOM 1037 C CA . ARG A 1 130 ? -21.804 13.977 38.482 1.00 52.62 130 ARG A CA 1
ATOM 1038 C C . ARG A 1 130 ? -23.196 14.328 39.040 1.00 52.62 130 ARG A C 1
ATOM 1040 O O . ARG A 1 130 ? -23.396 15.472 39.451 1.00 52.62 130 ARG A O 1
ATOM 1047 N N . LYS A 1 131 ? -24.149 13.396 39.063 1.00 49.34 131 LYS A N 1
ATOM 1048 C CA . LYS A 1 131 ? -25.450 13.563 39.740 1.00 49.34 131 LYS A CA 1
ATOM 1049 C C . LYS A 1 131 ? -25.581 12.582 40.891 1.00 49.34 131 LYS A C 1
ATOM 1051 O O . LYS A 1 131 ? -26.186 12.992 41.902 1.00 49.34 131 LYS A O 1
#

Mean predicted aligned error: 8.24 Å

Sequence (131 aa):
MKRGEFVETCSIREKELQKLVNQIMSRPDTRENRILLQHALKGDYSDFGSSHPLPNHLLFAELEAANAVEPESDWGAVLRNAHNGEYEHGYGASCLFFHTRRFVNEATQQADTRKKQEAAEVESEFGLLRK

Foldseek 3Di:
DDPVVQVVQWADDDPLLVVQLVLLVVDDDALLSLVLNLCSQQCCLEPAPNPDPHSLVVNLVSLVVVCVVPVVDPSVVVNVCSVVVSNYDHGHTPHDPVSSVVSSVVNVVVVVVVVVVVVVVVVVVVVVVPD

Solvent-accessible surface area (backbone atoms only — not comparable to full-atom values): 7365 Å² total; per-residue (Å²): 126,54,74,68,61,56,50,71,63,32,54,67,86,52,69,28,50,46,51,50,50,51,57,52,64,75,46,76,96,42,68,54,46,48,50,52,47,47,38,51,39,66,6,44,47,11,82,51,79,29,91,50,99,51,20,65,57,54,50,50,57,49,51,52,53,34,29,70,78,35,71,89,48,78,42,67,62,55,53,49,39,52,75,70,51,62,45,64,37,57,62,35,30,59,51,67,78,74,57,56,66,54,49,54,53,54,46,53,54,52,53,56,51,49,54,53,49,54,53,50,50,53,51,49,57,61,57,65,76,73,117

Secondary structure (DSSP, 8-state):
--HHHHHHTSB---HHHHHHHHHHHTS---HHHHHHHHHHHHTTTSTTT-SSS-HHHHHHHHHHHHHHH-TTS-HHHHHHHHHTTTT--S---B--HHHHHHHHHHHHHHHHHHHHHHHHHHHHHHHHTT-

Nearest PDB structures (foldseek):
  8hdu-assembly1_A  TM=2.403E-01  e=2.464E+00  synthetic construct

Radius of gyration: 17.47 Å; Cα contacts (8 Å, |Δi|>4): 135; chains: 1; bounding box: 41×24×55 Å

pLDDT: mean 80.13, std 10.15, range [49.34, 93.69]